Protein AF-A0AAV4REQ0-F1 (afdb_monomer_lite)

InterPro domains:
  IPR003673 CoA-transferase family III [PF02515] (17-97)
  IPR023606 CoA-transferase family III domain 1 superfamily [G3DSA:3.40.50.10540] (13-103)
  IPR023606 CoA-transferase family III domain 1 superfamily [SSF89796] (15-96)
  IPR050483 CoA-transferase III domain-containing protein [PTHR48207] (8-97)

Organism: NCBI:txid1538125

Secondary structure (DSSP, 8-state):
---------------TTTT-EEEE---TTHHHHHHHHHHHTT-EEEEEE-TTTSSGGGG--S-EETTEEHHHHHHHTTEEEEE--TTSHHHHHHHHHS-SEEE-----------------S---

Sequence (124 aa):
MLSESSCEKQQCTEGPLTGIRILDLTRILAGPFCTMLLGDLGAEIIKIENPDGGDETRNWGPPFINGESAYFLSVNRNKKSIAIDIKTAQGRDLIKKKKASVIKDFVLSYPKMKFHSSLDTAQK

Foldseek 3Di:
DDDPPDDPPPPDVAFPQAPAEEEQADADPDSLQVVVVSLVRHYAYEYEAAPVPGHPQQPDDPPDDPSGHPSCVVRHPSYHYDYADCVDPVSVVVVVPDPHHYDDDDDDPDDPDDDDPPPPDDDD

Structure (mmCIF, N/CA/C/O backbone):
data_AF-A0AAV4REQ0-F1
#
_entry.id   AF-A0AAV4REQ0-F1
#
loop_
_atom_site.group_PDB
_atom_site.id
_atom_site.type_symbol
_atom_site.label_atom_id
_atom_site.label_alt_id
_atom_site.label_comp_id
_atom_site.label_asym_id
_atom_site.label_entity_id
_atom_site.label_seq_id
_atom_site.pdbx_PDB_ins_code
_atom_site.Cartn_x
_atom_site.Cartn_y
_atom_site.Cartn_z
_atom_site.occupancy
_atom_site.B_iso_or_equiv
_atom_site.auth_seq_id
_atom_site.auth_comp_id
_atom_site.auth_asym_id
_atom_site.auth_atom_id
_atom_site.pdbx_PDB_model_num
ATOM 1 N N . MET A 1 1 ? -48.938 9.130 23.142 1.00 36.69 1 MET A N 1
ATOM 2 C CA . MET A 1 1 ? -48.626 7.875 22.428 1.00 36.69 1 MET A CA 1
ATOM 3 C C . MET A 1 1 ? -47.453 8.149 21.512 1.00 36.69 1 MET A C 1
ATOM 5 O O . MET A 1 1 ? -47.449 9.165 20.833 1.00 36.69 1 MET A O 1
ATOM 9 N N . LEU A 1 2 ? -46.436 7.310 21.650 1.00 43.09 2 LEU A N 1
ATOM 10 C CA . LEU A 1 2 ? -45.071 7.444 21.153 1.00 43.09 2 LEU A CA 1
ATOM 11 C C . LEU A 1 2 ? -44.999 7.351 19.623 1.00 43.09 2 LEU A C 1
ATOM 13 O O . LEU A 1 2 ? -45.707 6.540 19.036 1.00 43.09 2 LEU A O 1
ATOM 17 N N . SER A 1 3 ? -44.066 8.078 19.009 1.00 37.94 3 SER A N 1
ATOM 18 C CA . SER A 1 3 ? -43.279 7.520 17.902 1.00 37.94 3 SER A CA 1
ATOM 19 C C . SER A 1 3 ? -41.946 8.263 17.810 1.00 37.94 3 SER A C 1
ATOM 21 O O . SER A 1 3 ? -41.794 9.247 17.092 1.00 37.94 3 SER A O 1
ATOM 23 N N . GLU A 1 4 ? -40.977 7.818 18.608 1.00 46.16 4 GLU A N 1
ATOM 24 C CA . GLU A 1 4 ? -39.574 8.107 18.334 1.00 46.16 4 GLU A CA 1
ATOM 25 C C . GLU A 1 4 ? -39.190 7.301 17.089 1.00 46.16 4 GLU A C 1
ATOM 27 O O . GLU A 1 4 ? -39.112 6.071 17.113 1.00 46.16 4 GLU A O 1
ATOM 32 N N . SER A 1 5 ? -39.024 8.008 15.971 1.00 46.47 5 SER A N 1
ATOM 33 C CA . SER A 1 5 ? -38.481 7.461 14.732 1.00 46.47 5 SER A CA 1
ATOM 34 C C . SER A 1 5 ? -37.044 7.018 14.990 1.00 46.47 5 SER A C 1
ATOM 36 O O . SER A 1 5 ? -36.116 7.827 15.011 1.00 46.47 5 SER A O 1
ATOM 38 N N . SER A 1 6 ? -36.874 5.721 15.212 1.00 43.12 6 SER A N 1
ATOM 39 C CA . SER A 1 6 ? -35.576 5.093 15.404 1.00 43.12 6 SER A CA 1
ATOM 40 C C . SER A 1 6 ? -34.831 5.102 14.070 1.00 43.12 6 SER A C 1
ATOM 42 O O . SER A 1 6 ? -35.188 4.390 13.137 1.00 43.12 6 SER A O 1
ATOM 44 N N . CYS A 1 7 ? -33.809 5.951 13.968 1.00 30.30 7 CYS A N 1
ATOM 45 C CA . CYS A 1 7 ? -32.787 5.846 12.937 1.00 30.30 7 CYS A CA 1
ATOM 46 C C . CYS A 1 7 ? -32.004 4.560 13.219 1.00 30.30 7 CYS A C 1
ATOM 48 O O . CYS A 1 7 ? -31.269 4.487 14.207 1.00 30.30 7 CYS A O 1
ATOM 50 N N . GLU A 1 8 ? -32.205 3.529 12.400 1.00 44.88 8 GLU A N 1
ATOM 51 C CA . GLU A 1 8 ? -31.379 2.327 12.431 1.00 44.88 8 GLU A CA 1
ATOM 52 C C . GLU A 1 8 ? -29.939 2.737 12.116 1.00 44.88 8 GLU A C 1
ATOM 54 O O . GLU A 1 8 ? -29.564 2.983 10.969 1.00 44.88 8 GLU A O 1
ATOM 59 N N . LYS A 1 9 ? -29.114 2.851 13.162 1.00 45.03 9 LYS A N 1
ATOM 60 C CA . LYS A 1 9 ? -27.666 2.940 13.001 1.00 45.03 9 LYS A CA 1
ATOM 61 C C . LYS A 1 9 ? -27.231 1.641 12.335 1.00 45.03 9 LYS A C 1
ATOM 63 O O . LYS A 1 9 ? -27.197 0.603 12.990 1.00 45.03 9 LYS A O 1
ATOM 68 N N . GLN A 1 10 ? -26.917 1.694 11.042 1.00 46.12 10 GLN A N 1
ATOM 69 C CA . GLN A 1 10 ? -26.208 0.614 10.370 1.00 46.12 10 GLN A CA 1
ATOM 70 C C . GLN A 1 10 ? -24.961 0.303 11.192 1.00 46.12 10 GLN A C 1
ATOM 72 O O . GLN A 1 10 ? -24.058 1.129 11.324 1.00 46.12 10 GLN A O 1
ATOM 77 N N . GLN A 1 11 ? -24.949 -0.879 11.794 1.00 47.22 11 GLN A N 1
ATOM 78 C CA . GLN A 1 11 ? -23.825 -1.364 12.566 1.00 47.22 11 GLN A CA 1
ATOM 79 C C . GLN A 1 11 ? -22.760 -1.825 11.573 1.00 47.22 11 GLN A C 1
ATOM 81 O O . GLN A 1 11 ? -22.652 -3.004 11.246 1.00 47.22 11 GLN A O 1
ATOM 86 N N . CYS A 1 12 ? -22.002 -0.867 11.034 1.00 44.91 12 CYS A N 1
ATOM 87 C CA . CYS A 1 12 ? -20.718 -1.168 10.425 1.00 44.91 12 CYS A CA 1
ATOM 88 C C . CYS A 1 12 ? -19.899 -1.861 11.511 1.00 44.91 12 CYS A C 1
ATOM 90 O O . CYS A 1 12 ? -19.781 -1.349 12.623 1.00 44.91 12 CYS A O 1
ATOM 92 N N . THR A 1 13 ? -19.399 -3.058 11.235 1.00 51.47 13 THR A N 1
ATOM 93 C CA . THR A 1 13 ? -18.482 -3.754 12.134 1.00 51.47 13 THR A CA 1
ATOM 94 C C . THR A 1 13 ? -17.185 -2.950 12.189 1.00 51.47 13 THR A C 1
ATOM 96 O O . THR A 1 13 ? -16.263 -3.182 11.411 1.00 51.47 13 THR A O 1
ATOM 99 N N . GLU A 1 14 ? -17.155 -1.931 13.040 1.00 71.12 14 GLU A N 1
ATOM 100 C CA . GLU A 1 14 ? -16.009 -1.060 13.235 1.00 71.12 14 GLU A CA 1
ATOM 101 C C . GLU A 1 14 ? -14.961 -1.849 14.027 1.00 71.12 14 GLU A C 1
ATOM 103 O O . GLU A 1 14 ? -15.085 -2.052 15.235 1.00 71.12 14 GLU A O 1
ATOM 108 N N . GLY A 1 15 ? -13.945 -2.367 13.329 1.00 85.94 15 GLY A N 1
ATOM 109 C CA . GLY A 1 15 ? -12.780 -2.975 13.968 1.00 85.94 15 GLY A CA 1
ATOM 110 C C . GLY A 1 15 ? -12.072 -1.981 14.905 1.00 85.94 15 GLY A C 1
ATOM 111 O O . GLY A 1 15 ? -12.304 -0.771 14.815 1.00 85.94 15 GLY A O 1
ATOM 112 N N . PRO A 1 16 ? -11.188 -2.448 15.805 1.00 95.69 16 PRO A N 1
ATOM 113 C CA . PRO A 1 16 ? -10.597 -1.618 16.861 1.00 95.69 16 PRO A CA 1
ATOM 114 C C . PRO A 1 16 ? -9.764 -0.427 16.359 1.00 95.69 16 PRO A C 1
ATOM 116 O O . PRO A 1 16 ? -9.453 0.463 17.146 1.00 95.69 16 PRO A O 1
ATOM 119 N N . LEU A 1 17 ? -9.394 -0.392 15.075 1.00 93.69 17 LEU A N 1
ATOM 120 C CA . LEU A 1 17 ? -8.673 0.720 14.451 1.00 93.69 17 LEU A CA 1
ATOM 121 C C . LEU A 1 1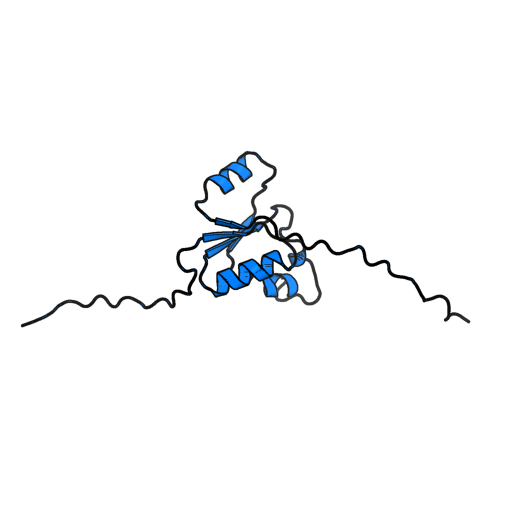7 ? -9.552 1.574 13.528 1.00 93.69 17 LEU A C 1
ATOM 123 O O . LEU A 1 17 ? -9.034 2.347 12.719 1.00 93.69 17 LEU A O 1
ATOM 127 N N . THR A 1 18 ? -10.874 1.465 13.643 1.00 92.94 18 THR A N 1
ATOM 128 C CA . THR A 1 18 ? -11.788 2.299 12.858 1.00 92.94 18 THR A CA 1
ATOM 129 C C . THR A 1 18 ? -11.571 3.783 13.150 1.00 92.94 18 THR A C 1
ATOM 131 O O . THR A 1 18 ? -11.288 4.192 14.274 1.00 92.94 18 THR A O 1
ATOM 134 N N . GLY A 1 19 ? -11.645 4.603 12.100 1.00 89.06 19 GLY A N 1
ATOM 135 C CA . GLY A 1 19 ? -11.349 6.036 12.161 1.00 89.06 19 GLY A CA 1
ATOM 136 C C . GLY A 1 19 ? -9.856 6.374 12.082 1.00 89.06 19 GLY A C 1
ATOM 137 O O . GLY A 1 19 ? -9.508 7.539 11.884 1.00 89.06 19 GLY A O 1
ATOM 138 N N . ILE A 1 20 ? -8.963 5.381 12.161 1.00 92.25 20 ILE A N 1
ATOM 139 C CA . ILE A 1 20 ? -7.528 5.584 11.958 1.00 92.25 20 ILE A CA 1
ATOM 140 C C . ILE A 1 20 ? -7.203 5.492 10.469 1.00 92.25 20 ILE A C 1
ATOM 142 O O . ILE A 1 20 ? -7.506 4.504 9.808 1.00 92.25 20 ILE A O 1
ATOM 146 N N . ARG A 1 21 ? -6.530 6.520 9.944 1.00 92.81 21 ARG A N 1
ATOM 147 C CA . ARG A 1 21 ? -5.990 6.534 8.580 1.00 92.81 21 ARG A CA 1
ATOM 148 C C . ARG A 1 21 ? -4.475 6.408 8.608 1.00 92.81 21 ARG A C 1
ATOM 150 O O . ARG A 1 21 ? -3.812 7.167 9.317 1.00 92.81 21 ARG A O 1
ATOM 157 N N . ILE A 1 22 ? -3.940 5.510 7.788 1.00 93.25 22 ILE A N 1
ATOM 158 C CA . ILE A 1 22 ? -2.511 5.221 7.683 1.00 93.25 22 ILE A CA 1
ATOM 159 C C . ILE A 1 22 ? -2.027 5.437 6.249 1.00 93.25 22 ILE A C 1
ATOM 161 O O . ILE A 1 22 ? -2.597 4.896 5.303 1.00 93.25 22 ILE A O 1
ATOM 165 N N . LEU A 1 23 ? -0.938 6.192 6.088 1.00 94.44 23 LEU A N 1
ATOM 166 C CA . LEU A 1 23 ? -0.141 6.166 4.862 1.00 94.44 23 LEU A CA 1
ATOM 167 C C . LEU A 1 23 ? 0.922 5.078 4.986 1.00 94.44 23 LEU A C 1
ATOM 169 O O . LEU A 1 23 ? 1.787 5.155 5.860 1.00 94.44 23 LEU A O 1
ATOM 173 N N . ASP A 1 24 ? 0.846 4.090 4.103 1.00 94.12 24 ASP A N 1
ATOM 174 C CA . ASP A 1 24 ? 1.770 2.966 4.014 1.00 94.12 24 ASP A CA 1
ATOM 175 C C . ASP A 1 24 ? 2.822 3.262 2.934 1.00 94.12 24 ASP A C 1
ATOM 177 O O . ASP A 1 24 ? 2.520 3.238 1.742 1.00 94.12 24 ASP A O 1
ATOM 181 N N . LEU A 1 25 ? 4.053 3.571 3.353 1.00 92.94 25 LEU A N 1
ATOM 182 C CA . LEU A 1 25 ? 5.200 3.774 2.454 1.00 92.94 25 LEU A CA 1
ATOM 183 C C . LEU A 1 25 ? 6.112 2.536 2.405 1.00 92.94 25 LEU A C 1
ATOM 185 O O . LEU A 1 25 ? 7.267 2.618 1.985 1.00 92.94 25 LEU A O 1
ATOM 189 N N . THR A 1 26 ? 5.627 1.396 2.891 1.00 91.94 26 THR A N 1
ATOM 190 C CA . THR A 1 26 ? 6.415 0.174 3.010 1.00 91.94 26 THR A CA 1
ATOM 191 C C . THR A 1 26 ? 6.389 -0.657 1.728 1.00 91.94 26 THR A C 1
ATOM 193 O O . THR A 1 26 ? 5.536 -0.478 0.851 1.00 91.94 26 THR A O 1
ATOM 196 N N . ARG A 1 27 ? 7.355 -1.575 1.612 1.00 90.81 27 ARG A N 1
ATOM 197 C CA . ARG A 1 27 ? 7.600 -2.380 0.410 1.00 90.81 27 ARG A CA 1
ATOM 198 C C . ARG A 1 27 ? 7.875 -3.837 0.765 1.00 90.81 27 ARG A C 1
ATOM 200 O O . ARG A 1 27 ? 8.252 -4.144 1.899 1.00 90.81 27 ARG A O 1
ATOM 207 N N . ILE A 1 28 ? 7.750 -4.713 -0.226 1.00 91.31 28 ILE A N 1
ATOM 208 C CA . ILE A 1 28 ? 8.108 -6.131 -0.149 1.00 91.31 28 ILE A CA 1
ATOM 209 C C . ILE A 1 28 ? 7.175 -6.930 0.770 1.00 91.31 28 ILE A C 1
ATOM 211 O O . ILE A 1 28 ? 6.134 -7.387 0.312 1.00 91.31 28 ILE A O 1
ATOM 215 N N . LEU A 1 29 ? 7.520 -7.126 2.047 1.00 90.81 29 LEU A N 1
ATOM 216 C CA . LEU A 1 29 ? 6.811 -8.094 2.892 1.00 90.81 29 LEU A CA 1
ATOM 217 C C . LEU A 1 29 ? 6.422 -7.551 4.255 1.00 90.81 29 LEU A C 1
ATOM 219 O O . LEU A 1 29 ? 5.242 -7.392 4.532 1.00 90.81 29 LEU A O 1
ATOM 223 N N . ALA A 1 30 ? 7.392 -7.288 5.126 1.00 92.12 30 ALA A N 1
ATOM 224 C CA . ALA A 1 30 ? 7.093 -7.119 6.544 1.00 92.12 30 ALA A CA 1
ATOM 225 C C . ALA A 1 30 ? 6.271 -5.864 6.852 1.00 92.12 30 ALA A C 1
ATOM 227 O O . ALA A 1 30 ? 5.312 -5.924 7.619 1.00 92.12 30 ALA A O 1
ATOM 228 N N . GLY A 1 31 ? 6.597 -4.749 6.199 1.00 92.75 31 GLY A N 1
ATOM 229 C CA . GLY A 1 31 ? 5.781 -3.546 6.275 1.00 92.75 31 GLY A CA 1
ATOM 230 C C . GLY A 1 31 ? 4.388 -3.753 5.671 1.00 92.75 31 GLY A C 1
ATOM 231 O O . GLY A 1 31 ? 3.412 -3.540 6.393 1.00 92.75 31 GLY A O 1
ATOM 232 N N . PRO A 1 32 ? 4.266 -4.256 4.421 1.00 94.38 32 PRO A N 1
ATOM 233 C CA . PRO A 1 32 ? 2.964 -4.529 3.832 1.00 94.38 32 PRO A CA 1
ATOM 234 C C . PRO A 1 32 ? 2.101 -5.486 4.659 1.00 94.38 32 PRO A C 1
ATOM 236 O O . PRO A 1 32 ? 0.910 -5.242 4.817 1.00 94.38 32 PRO A O 1
ATOM 239 N N . PHE A 1 33 ? 2.698 -6.523 5.242 1.00 95.25 33 PHE A N 1
ATOM 240 C CA . PHE A 1 33 ? 2.018 -7.466 6.120 1.00 95.25 33 PHE A CA 1
ATOM 241 C C . PHE A 1 33 ? 1.516 -6.791 7.401 1.00 95.25 33 PHE A C 1
ATOM 243 O O . PHE A 1 33 ? 0.358 -6.962 7.771 1.00 95.25 33 PHE A O 1
ATOM 250 N N . CYS A 1 34 ? 2.350 -5.969 8.044 1.00 95.31 34 CYS A N 1
ATOM 251 C CA . CYS A 1 34 ? 1.960 -5.206 9.227 1.00 95.31 34 CYS A CA 1
ATOM 252 C C . CYS A 1 34 ? 0.770 -4.284 8.932 1.00 95.31 34 CYS A C 1
ATOM 254 O O . CYS A 1 34 ? -0.261 -4.364 9.595 1.00 95.31 34 CYS A O 1
ATOM 256 N N . THR A 1 35 ? 0.866 -3.449 7.896 1.00 95.12 35 THR A N 1
ATOM 257 C CA . THR A 1 35 ? -0.205 -2.502 7.558 1.00 95.12 35 THR A CA 1
ATOM 258 C C . THR A 1 35 ? -1.461 -3.197 7.045 1.00 95.12 35 THR A C 1
ATOM 260 O O . THR A 1 35 ? -2.556 -2.690 7.262 1.00 95.12 35 THR A O 1
ATOM 263 N N . MET A 1 36 ? -1.335 -4.373 6.423 1.00 96.12 36 MET A N 1
ATOM 264 C CA . MET A 1 36 ? -2.478 -5.216 6.072 1.00 96.12 36 MET A CA 1
ATOM 265 C C . MET A 1 36 ? -3.233 -5.672 7.321 1.00 96.12 36 MET A C 1
ATOM 267 O O . MET A 1 36 ? -4.449 -5.535 7.350 1.00 96.12 36 MET A O 1
ATOM 271 N N . LEU A 1 37 ? -2.540 -6.138 8.367 1.00 96.00 37 LEU A N 1
ATOM 272 C CA . LEU A 1 37 ? -3.193 -6.501 9.631 1.00 96.00 37 LEU A CA 1
ATOM 273 C C . LEU A 1 37 ? -3.895 -5.297 10.271 1.00 96.00 37 LEU A C 1
ATOM 275 O O . LEU A 1 37 ? -4.997 -5.433 10.789 1.00 96.00 37 LEU A O 1
ATOM 279 N N . LEU A 1 38 ? -3.301 -4.102 10.201 1.00 94.94 38 LEU A N 1
ATOM 280 C CA . LEU A 1 38 ? -3.961 -2.882 10.681 1.00 94.94 38 LEU A CA 1
ATOM 281 C C . LEU A 1 38 ? -5.229 -2.563 9.869 1.00 94.94 38 LEU A C 1
ATOM 283 O O . LEU A 1 38 ? -6.231 -2.139 10.444 1.00 94.94 38 LEU A O 1
ATOM 287 N N . GLY A 1 39 ? -5.205 -2.803 8.555 1.00 94.44 39 GLY A N 1
ATOM 288 C CA . GLY A 1 39 ? -6.382 -2.706 7.688 1.00 94.44 39 GLY A CA 1
ATOM 289 C C . GLY A 1 39 ? -7.457 -3.738 8.029 1.00 94.44 39 GLY A C 1
ATOM 290 O O . GLY A 1 39 ? -8.629 -3.387 8.129 1.00 94.44 39 GLY A O 1
ATOM 291 N N . ASP A 1 40 ? -7.060 -4.985 8.299 1.00 95.12 40 ASP A N 1
ATOM 292 C CA . ASP A 1 40 ? -7.955 -6.056 8.760 1.00 95.12 40 ASP A CA 1
ATOM 293 C C . ASP A 1 40 ? -8.621 -5.692 10.108 1.00 95.12 40 ASP A C 1
ATOM 295 O O . ASP A 1 40 ? -9.760 -6.072 10.367 1.00 95.12 40 ASP A O 1
ATOM 299 N N . LEU A 1 41 ? -7.944 -4.896 10.945 1.00 95.12 41 LEU A N 1
ATOM 300 C CA . LEU A 1 41 ? -8.467 -4.341 12.201 1.00 95.12 41 LEU A CA 1
ATOM 301 C C . LEU A 1 41 ? -9.296 -3.051 12.024 1.00 95.12 41 LEU A C 1
ATOM 303 O O . LEU A 1 41 ? -9.699 -2.448 13.022 1.00 95.12 41 LEU A O 1
ATOM 307 N N . GLY A 1 42 ? -9.568 -2.619 10.791 1.00 93.31 42 GLY A N 1
ATOM 308 C CA . GLY A 1 42 ? -10.465 -1.499 10.478 1.00 93.31 42 GLY A CA 1
ATOM 309 C C . GLY A 1 42 ? -9.784 -0.163 10.164 1.00 93.31 42 GLY A C 1
ATOM 310 O O . GLY A 1 42 ? -10.484 0.823 9.933 1.00 93.31 42 GLY A O 1
ATOM 311 N N . ALA A 1 43 ? -8.449 -0.094 10.125 1.00 93.81 43 ALA A N 1
ATOM 312 C CA . ALA A 1 43 ? -7.761 1.127 9.708 1.00 93.81 43 ALA A CA 1
ATOM 313 C C . ALA A 1 43 ? -7.916 1.376 8.196 1.00 93.81 43 ALA A C 1
ATOM 315 O O . ALA A 1 43 ? -7.819 0.463 7.377 1.00 93.81 43 ALA A O 1
ATOM 316 N N . GLU A 1 44 ? -8.063 2.636 7.789 1.00 94.19 44 GLU A N 1
ATOM 317 C CA . GLU A 1 44 ? -7.987 3.012 6.378 1.00 94.19 44 GLU A CA 1
ATOM 318 C C . GLU A 1 44 ? -6.521 3.092 5.937 1.00 94.19 44 GLU A C 1
ATOM 320 O O . GLU A 1 44 ? -5.808 4.040 6.278 1.00 94.19 44 GLU A O 1
ATOM 325 N N . ILE A 1 45 ? -6.078 2.126 5.133 1.00 95.06 45 ILE A N 1
ATOM 326 C CA . ILE A 1 45 ? -4.707 2.078 4.619 1.00 95.06 45 ILE A CA 1
ATOM 327 C C . ILE A 1 45 ? -4.634 2.662 3.205 1.00 95.06 45 ILE A C 1
ATOM 329 O O . ILE A 1 45 ? -5.334 2.217 2.291 1.00 95.06 45 ILE A O 1
ATOM 333 N N . ILE A 1 46 ? -3.739 3.631 3.010 1.00 95.00 46 ILE A N 1
ATOM 334 C CA . ILE A 1 46 ? -3.392 4.197 1.703 1.00 95.00 46 ILE A CA 1
ATOM 335 C C . ILE A 1 46 ? -1.920 3.886 1.428 1.00 95.00 46 ILE A C 1
ATOM 337 O O . ILE A 1 46 ? -1.029 4.539 1.975 1.00 95.00 46 ILE A O 1
ATOM 341 N N . LYS A 1 47 ? -1.668 2.901 0.568 1.00 94.88 47 LYS A N 1
ATOM 342 C CA . LYS A 1 47 ? -0.332 2.564 0.080 1.00 94.88 47 LYS A CA 1
ATOM 343 C C . LYS A 1 47 ? 0.137 3.627 -0.908 1.00 94.88 47 LYS A C 1
ATOM 345 O O . LYS A 1 47 ? -0.554 3.927 -1.882 1.00 94.88 47 LYS A O 1
ATOM 350 N N . ILE A 1 48 ? 1.296 4.211 -0.628 1.00 94.19 48 ILE A N 1
ATOM 351 C CA . ILE A 1 48 ? 1.970 5.156 -1.512 1.00 94.19 48 ILE A CA 1
ATOM 352 C C . ILE A 1 48 ? 3.015 4.389 -2.302 1.00 94.19 48 ILE A C 1
ATOM 354 O O . ILE A 1 48 ? 3.961 3.847 -1.734 1.00 94.19 48 ILE A O 1
ATOM 358 N N . GLU A 1 49 ? 2.839 4.353 -3.613 1.00 93.69 49 GLU A N 1
ATOM 359 C CA . GLU A 1 49 ? 3.683 3.575 -4.505 1.00 93.69 49 GLU A CA 1
ATOM 360 C C . GLU A 1 49 ? 4.513 4.465 -5.427 1.00 93.69 49 GLU A C 1
ATOM 362 O O . GLU A 1 49 ? 4.164 5.618 -5.701 1.00 93.69 49 GLU A O 1
ATOM 367 N N . ASN A 1 50 ? 5.629 3.913 -5.905 1.00 90.69 50 ASN A N 1
ATOM 368 C CA . ASN A 1 50 ? 6.437 4.549 -6.934 1.00 90.69 50 ASN A CA 1
ATOM 369 C C . ASN A 1 50 ? 5.615 4.652 -8.235 1.00 90.69 50 ASN A C 1
ATOM 371 O O . ASN A 1 50 ? 5.094 3.627 -8.676 1.00 90.69 50 ASN A O 1
ATOM 375 N N . PRO A 1 51 ? 5.501 5.832 -8.874 1.00 92.81 51 PRO A N 1
ATOM 376 C CA . PRO A 1 51 ? 4.887 5.941 -10.199 1.00 92.81 51 PRO A CA 1
ATOM 377 C C . PRO A 1 51 ? 5.546 5.047 -11.251 1.00 92.81 51 PRO A C 1
ATOM 379 O O . PRO A 1 51 ? 4.862 4.536 -12.134 1.00 92.81 51 PRO A O 1
ATOM 382 N N . ASP A 1 52 ? 6.843 4.782 -11.100 1.00 90.56 52 ASP A N 1
ATOM 383 C CA . ASP A 1 52 ? 7.612 3.926 -11.998 1.00 90.56 52 ASP A CA 1
ATOM 384 C C . ASP A 1 52 ? 7.507 2.449 -11.574 1.00 90.56 52 ASP A C 1
ATOM 386 O O . ASP A 1 52 ? 8.472 1.843 -11.106 1.00 90.56 52 ASP A O 1
ATOM 390 N N . GLY A 1 53 ? 6.310 1.870 -11.702 1.00 87.06 53 GLY A N 1
ATOM 391 C CA . GLY A 1 53 ? 6.081 0.423 -11.555 1.00 87.06 53 GLY A CA 1
ATOM 392 C C . GLY A 1 53 ? 5.641 -0.067 -10.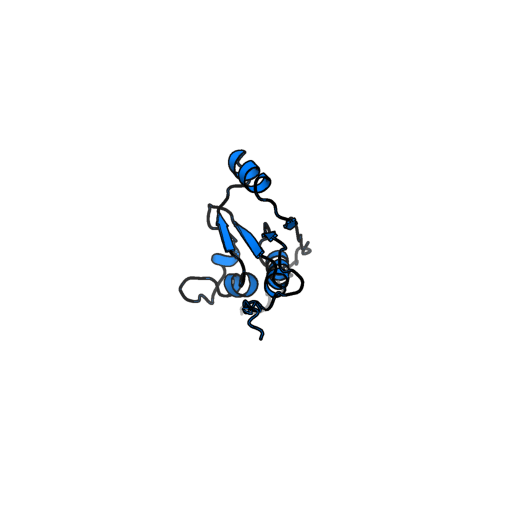170 1.00 87.06 53 GLY A C 1
ATOM 393 O O . GLY A 1 53 ? 5.426 -1.263 -9.991 1.00 87.06 53 GLY A O 1
ATOM 394 N N . GLY A 1 54 ? 5.450 0.834 -9.209 1.00 92.06 54 GLY A N 1
ATOM 395 C CA . GLY A 1 54 ? 4.894 0.530 -7.892 1.00 92.06 54 GLY A CA 1
ATOM 396 C C . GLY A 1 54 ? 5.827 -0.230 -6.943 1.00 92.06 54 GLY A C 1
ATOM 397 O O . GLY A 1 54 ? 7.039 -0.009 -6.919 1.00 92.06 54 GLY A O 1
ATOM 398 N N . ASP A 1 55 ? 5.247 -1.072 -6.088 1.00 92.25 55 ASP A N 1
ATOM 399 C CA . ASP A 1 55 ? 5.980 -2.045 -5.267 1.00 92.25 55 ASP A CA 1
ATOM 400 C C . AS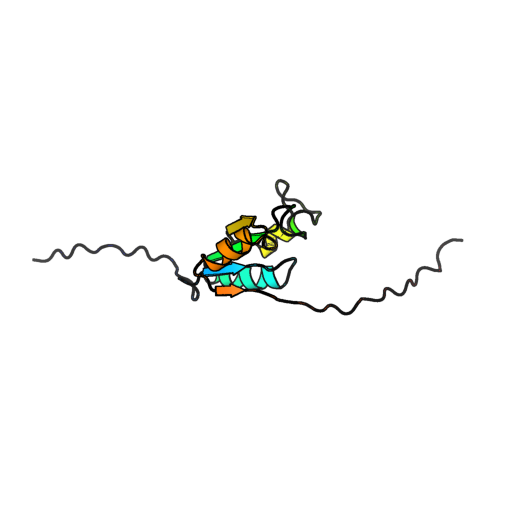P A 1 55 ? 6.607 -3.139 -6.151 1.00 92.25 55 ASP A C 1
ATOM 402 O O . ASP A 1 55 ? 5.933 -3.698 -7.015 1.00 92.25 55 ASP A O 1
ATOM 406 N N . GLU A 1 56 ? 7.875 -3.497 -5.917 1.00 91.88 56 GLU A N 1
ATOM 407 C CA . GLU A 1 56 ? 8.591 -4.519 -6.697 1.00 91.88 56 GLU A CA 1
ATOM 408 C C . GLU A 1 56 ? 7.843 -5.849 -6.750 1.00 91.88 56 GLU A C 1
ATOM 410 O O . GLU A 1 56 ? 7.876 -6.549 -7.765 1.00 91.88 56 GLU A O 1
ATOM 415 N N . THR A 1 57 ? 7.142 -6.179 -5.665 1.00 93.56 57 THR A N 1
ATOM 416 C CA . THR A 1 57 ? 6.415 -7.441 -5.548 1.00 93.56 57 THR A CA 1
ATOM 417 C C . THR A 1 57 ? 5.266 -7.567 -6.538 1.00 93.56 57 THR A C 1
ATOM 419 O O . THR A 1 57 ? 4.865 -8.692 -6.811 1.00 93.56 57 THR A O 1
ATOM 422 N N . ARG A 1 58 ? 4.785 -6.474 -7.156 1.00 94.19 58 ARG A N 1
ATOM 423 C CA . ARG A 1 58 ? 3.782 -6.527 -8.239 1.00 94.19 58 ARG A CA 1
ATOM 424 C C . ARG A 1 58 ? 4.236 -7.371 -9.427 1.00 94.19 58 ARG A C 1
ATOM 426 O O . ARG A 1 58 ? 3.414 -8.020 -10.063 1.00 94.19 58 ARG A O 1
ATOM 433 N N . ASN A 1 59 ? 5.545 -7.408 -9.676 1.00 93.69 59 ASN A N 1
ATOM 434 C CA . ASN A 1 59 ? 6.149 -8.155 -10.778 1.00 93.69 59 ASN A CA 1
ATOM 435 C C . ASN A 1 59 ? 6.759 -9.493 -10.332 1.00 93.69 59 ASN A C 1
ATOM 437 O O . ASN A 1 59 ? 7.322 -10.216 -11.152 1.00 93.69 59 ASN A O 1
ATOM 441 N N . TRP A 1 60 ? 6.696 -9.831 -9.041 1.00 93.31 60 TRP A N 1
ATOM 442 C CA . TRP A 1 60 ? 7.288 -11.064 -8.526 1.00 93.31 60 TRP A CA 1
ATOM 443 C C . TRP A 1 60 ? 6.318 -12.227 -8.694 1.00 93.31 60 TRP A C 1
ATOM 445 O O . TRP A 1 60 ? 5.236 -12.239 -8.117 1.00 93.31 60 TRP A O 1
ATOM 455 N N . GLY A 1 61 ? 6.717 -13.233 -9.456 1.00 88.75 61 GLY A N 1
ATOM 456 C CA . GLY A 1 61 ? 5.963 -14.464 -9.653 1.00 88.75 61 GLY A CA 1
ATOM 457 C C . GLY A 1 61 ? 6.829 -15.516 -10.344 1.00 88.75 61 GLY A C 1
ATOM 458 O O . GLY A 1 61 ? 8.027 -15.282 -10.530 1.00 88.75 61 GLY A O 1
ATOM 459 N N . PRO A 1 62 ? 6.251 -16.658 -10.755 1.00 88.88 62 PRO A N 1
ATOM 460 C CA . PRO A 1 62 ? 4.849 -17.081 -10.585 1.00 88.88 62 PRO A CA 1
ATOM 461 C C . PRO A 1 62 ? 4.457 -17.451 -9.129 1.00 88.88 62 PRO A C 1
ATOM 463 O O . PRO A 1 62 ? 5.349 -17.669 -8.309 1.00 88.88 62 PRO A O 1
ATOM 466 N N . PRO A 1 63 ? 3.142 -17.561 -8.802 1.00 94.94 63 PRO A N 1
ATOM 467 C CA . PRO A 1 63 ? 1.989 -17.445 -9.704 1.00 94.94 63 PRO A CA 1
ATOM 468 C C . PRO A 1 63 ? 1.458 -16.011 -9.872 1.00 94.94 63 PRO A C 1
ATOM 470 O O . PRO A 1 63 ? 1.553 -15.178 -8.970 1.00 94.94 63 PRO A O 1
ATOM 473 N N . PHE A 1 64 ? 0.852 -15.760 -11.034 1.00 95.81 64 PHE A N 1
ATOM 474 C CA . PHE A 1 64 ? 0.099 -14.542 -11.333 1.00 95.81 64 PHE A CA 1
ATOM 475 C C . PHE A 1 64 ? -1.395 -14.868 -11.406 1.00 95.81 64 PHE A C 1
ATOM 477 O O . PHE A 1 64 ? -1.782 -15.875 -11.999 1.00 95.81 64 PHE A O 1
ATOM 484 N N . ILE A 1 65 ? -2.231 -14.015 -10.819 1.00 94.44 65 ILE A N 1
ATOM 485 C CA . ILE A 1 65 ? -3.692 -14.117 -10.844 1.00 94.44 65 ILE A CA 1
ATOM 486 C C . ILE A 1 65 ? -4.205 -12.886 -11.583 1.00 94.44 65 ILE A C 1
ATOM 488 O O . ILE A 1 65 ? -4.008 -11.766 -11.125 1.00 94.44 65 ILE A O 1
ATOM 492 N N . ASN A 1 66 ? -4.845 -13.083 -12.737 1.00 93.62 66 ASN A N 1
ATOM 493 C CA . ASN A 1 66 ? -5.353 -11.992 -13.581 1.00 93.62 66 ASN A CA 1
ATOM 494 C C . ASN A 1 66 ? -4.291 -10.927 -13.932 1.00 93.62 66 ASN A C 1
ATOM 496 O O . ASN A 1 66 ? -4.596 -9.741 -13.991 1.00 93.62 66 ASN A O 1
ATOM 500 N N . GLY A 1 67 ? -3.040 -11.346 -14.145 1.00 92.06 67 GLY A N 1
ATOM 501 C CA . GLY A 1 67 ? -1.926 -10.442 -14.461 1.00 92.06 67 GLY A CA 1
ATOM 502 C C . GLY A 1 67 ? -1.284 -9.755 -13.251 1.00 92.06 67 GLY A C 1
ATOM 503 O O . GLY A 1 67 ? -0.286 -9.066 -13.420 1.00 92.06 67 GLY A O 1
ATOM 504 N N . GLU A 1 68 ? -1.794 -9.981 -12.039 1.00 92.25 68 GLU A N 1
ATOM 505 C CA . GLU A 1 68 ? -1.230 -9.454 -10.794 1.00 92.25 68 GLU A CA 1
ATOM 506 C C . GLU A 1 68 ? -0.444 -10.536 -10.050 1.00 92.25 68 GLU A C 1
ATOM 508 O O . GLU A 1 68 ? -0.820 -11.711 -10.034 1.00 92.25 68 GLU A O 1
ATOM 513 N N . SER A 1 69 ? 0.653 -10.151 -9.401 1.00 95.88 69 SER A N 1
ATOM 514 C CA . SER A 1 69 ? 1.419 -11.069 -8.558 1.00 95.88 69 SER A CA 1
ATOM 515 C C . SER A 1 69 ? 0.578 -11.588 -7.389 1.00 95.88 69 SER A C 1
ATOM 517 O O . SER A 1 69 ? 0.082 -10.809 -6.569 1.00 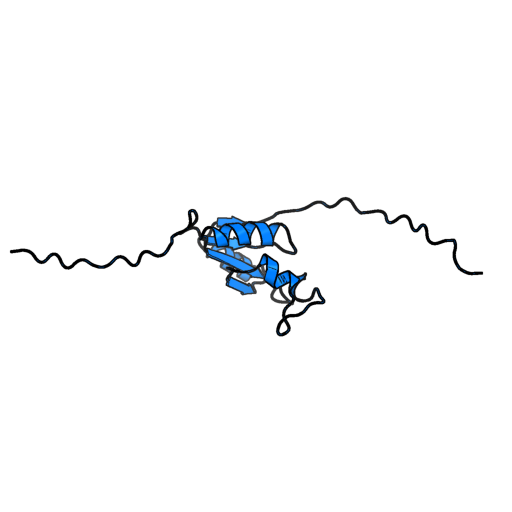95.88 69 SER A O 1
ATOM 519 N N . ALA A 1 70 ? 0.499 -12.914 -7.232 1.00 95.25 70 ALA A N 1
ATOM 520 C CA . ALA A 1 70 ? -0.116 -13.510 -6.048 1.00 95.25 70 ALA A CA 1
ATOM 521 C C . ALA A 1 70 ? 0.612 -13.101 -4.754 1.00 95.25 70 ALA A C 1
ATOM 523 O O . ALA A 1 70 ? -0.025 -12.955 -3.710 1.00 95.25 70 ALA A O 1
ATOM 524 N N . TYR A 1 71 ? 1.927 -12.858 -4.829 1.00 94.94 71 TYR A N 1
ATOM 525 C CA . TYR A 1 71 ? 2.713 -12.343 -3.711 1.00 94.94 71 TYR A CA 1
ATOM 526 C C . TYR A 1 71 ? 2.188 -10.973 -3.284 1.00 94.94 71 TYR A C 1
ATOM 528 O O . TYR A 1 71 ? 1.801 -10.797 -2.128 1.00 94.94 71 TYR A O 1
ATOM 536 N N . PHE A 1 72 ? 2.118 -10.022 -4.220 1.00 95.00 72 PHE A N 1
ATOM 537 C CA . PHE A 1 72 ? 1.630 -8.674 -3.939 1.00 95.00 72 PHE A CA 1
ATOM 538 C C . PHE A 1 72 ? 0.208 -8.696 -3.370 1.00 95.00 72 PHE A C 1
ATOM 540 O O . PHE A 1 72 ? -0.059 -8.053 -2.351 1.00 95.00 72 PHE A O 1
ATOM 547 N N . LEU A 1 73 ? -0.688 -9.471 -3.991 1.00 94.44 73 LEU A N 1
ATOM 548 C CA . LEU A 1 73 ? -2.081 -9.587 -3.562 1.00 94.44 73 LEU A CA 1
ATOM 549 C C . LEU A 1 73 ? -2.205 -10.147 -2.136 1.00 94.44 73 LEU A C 1
ATOM 551 O O . LEU A 1 73 ? -3.031 -9.666 -1.359 1.00 94.44 73 LEU A O 1
ATOM 555 N N . SER A 1 74 ? -1.360 -11.114 -1.760 1.00 94.69 74 SER A N 1
ATOM 556 C CA . SER A 1 74 ? -1.434 -11.779 -0.451 1.00 94.69 74 SER A CA 1
ATOM 557 C C . SER A 1 74 ? -1.190 -10.851 0.747 1.00 94.69 74 SER A C 1
ATOM 559 O O . SER A 1 74 ? -1.734 -11.107 1.823 1.00 94.69 74 SER A O 1
ATOM 561 N N . VAL A 1 75 ? -0.426 -9.763 0.558 1.00 95.31 75 VAL A N 1
ATOM 562 C CA . VAL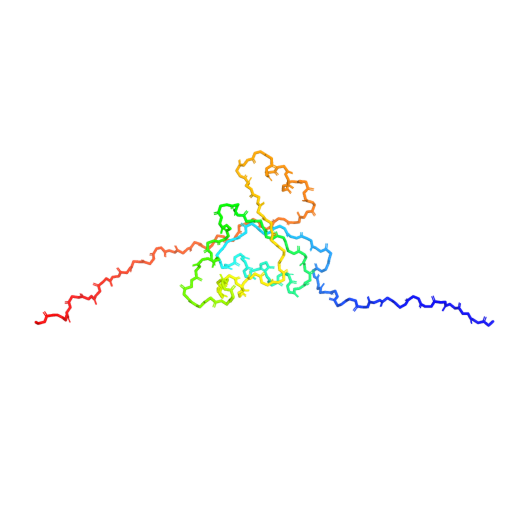 A 1 75 ? -0.014 -8.831 1.629 1.00 95.31 75 VAL A CA 1
ATOM 563 C C . VAL A 1 75 ? -0.506 -7.391 1.441 1.00 95.31 75 VAL A C 1
ATOM 565 O O . VAL A 1 75 ? -0.103 -6.491 2.180 1.00 95.31 75 VAL A O 1
ATOM 568 N N . ASN A 1 76 ? -1.377 -7.140 0.458 1.00 94.75 76 ASN A N 1
ATOM 569 C CA . ASN A 1 76 ? -1.917 -5.801 0.182 1.00 94.75 76 ASN A CA 1
ATOM 570 C C . ASN A 1 76 ? -3.446 -5.748 0.032 1.00 94.75 76 ASN A C 1
ATOM 572 O O . ASN A 1 76 ? -3.977 -4.724 -0.401 1.00 94.75 76 ASN A O 1
ATOM 576 N N . ARG A 1 77 ? -4.175 -6.800 0.432 1.00 93.12 77 ARG A N 1
ATOM 577 C CA . ARG A 1 77 ? -5.638 -6.716 0.598 1.00 93.12 77 ARG A CA 1
ATOM 578 C C . ARG A 1 77 ? -6.018 -5.621 1.607 1.00 93.12 77 ARG A C 1
ATOM 580 O O . ARG A 1 77 ? -5.210 -5.258 2.459 1.00 93.12 77 ARG A O 1
ATOM 587 N N . ASN A 1 78 ? -7.247 -5.114 1.511 1.00 91.56 78 ASN A N 1
ATOM 588 C CA . ASN A 1 78 ? -7.787 -4.044 2.367 1.00 91.56 78 ASN A CA 1
ATOM 589 C C . ASN A 1 78 ? -7.025 -2.704 2.301 1.00 91.56 78 ASN A C 1
ATOM 591 O O . ASN A 1 78 ? -7.221 -1.830 3.144 1.00 91.56 78 ASN A O 1
ATOM 595 N N . LYS A 1 79 ? -6.195 -2.498 1.269 1.00 94.44 79 LYS A N 1
ATOM 596 C CA . LYS A 1 79 ? -5.487 -1.236 1.029 1.00 94.44 79 LYS A CA 1
ATOM 597 C C . LYS A 1 79 ? -5.999 -0.541 -0.222 1.00 94.44 79 LYS A C 1
ATOM 599 O O . LYS A 1 79 ? -6.240 -1.171 -1.249 1.00 94.44 79 LYS A O 1
ATOM 604 N N . LYS A 1 80 ? -6.077 0.786 -0.161 1.00 94.75 80 LYS A N 1
ATOM 605 C CA . LYS A 1 80 ? -6.121 1.644 -1.352 1.00 94.75 80 LYS A CA 1
ATOM 606 C C . LYS A 1 80 ? -4.686 1.910 -1.801 1.00 94.75 80 LYS A C 1
ATOM 608 O O . LYS A 1 80 ? -3.798 1.992 -0.956 1.00 94.75 80 LYS A O 1
ATOM 613 N N . SER A 1 81 ? -4.455 2.089 -3.096 1.00 94.00 81 SER A N 1
ATOM 614 C CA . SER A 1 81 ? -3.134 2.429 -3.634 1.00 94.00 81 SER A CA 1
ATOM 615 C C . SER A 1 81 ? -3.188 3.721 -4.440 1.00 94.00 81 SER A C 1
ATOM 617 O O . SER A 1 81 ? -4.149 3.958 -5.173 1.00 94.00 81 SER A O 1
ATOM 619 N N . ILE A 1 82 ? -2.162 4.558 -4.283 1.00 94.25 82 ILE A N 1
ATOM 620 C CA . ILE A 1 82 ? -1.912 5.727 -5.124 1.00 94.25 82 ILE A CA 1
ATOM 621 C C . ILE A 1 82 ? -0.423 5.826 -5.455 1.00 94.25 82 ILE A C 1
ATOM 623 O O . ILE A 1 82 ? 0.436 5.637 -4.594 1.00 94.25 82 ILE A O 1
ATOM 627 N N . ALA A 1 83 ? -0.117 6.185 -6.697 1.00 94.81 83 ALA A N 1
ATOM 628 C CA . ALA A 1 83 ? 1.241 6.476 -7.128 1.00 94.81 83 ALA A CA 1
ATOM 629 C C . ALA A 1 83 ? 1.600 7.938 -6.814 1.00 94.81 83 ALA A C 1
ATOM 631 O O . ALA A 1 83 ? 0.911 8.855 -7.263 1.00 94.81 83 ALA A O 1
ATOM 632 N N . ILE A 1 84 ? 2.667 8.169 -6.041 1.00 91.94 84 ILE A N 1
ATOM 633 C CA . ILE A 1 84 ? 3.202 9.512 -5.763 1.00 91.94 84 ILE A CA 1
ATOM 634 C C . ILE A 1 84 ? 4.726 9.454 -5.783 1.00 91.94 84 ILE A C 1
ATOM 636 O O . ILE A 1 84 ? 5.332 8.724 -4.999 1.00 91.94 84 ILE A O 1
ATOM 640 N N . ASP A 1 85 ? 5.360 10.299 -6.599 1.00 92.12 85 ASP A N 1
ATOM 641 C CA . ASP A 1 85 ? 6.809 10.479 -6.524 1.00 92.12 85 ASP A CA 1
ATOM 642 C C . ASP A 1 85 ? 7.192 11.344 -5.314 1.00 92.12 85 ASP A C 1
ATOM 644 O O . ASP A 1 85 ? 7.134 12.578 -5.337 1.00 92.12 85 ASP A O 1
ATOM 648 N N . ILE A 1 86 ? 7.630 10.675 -4.249 1.00 88.94 86 ILE A N 1
ATOM 649 C CA . ILE A 1 86 ? 8.051 11.293 -2.988 1.00 88.94 86 ILE A CA 1
ATOM 650 C C . ILE A 1 86 ? 9.413 11.996 -3.064 1.00 88.94 86 ILE A C 1
ATOM 652 O O . ILE A 1 86 ? 9.808 12.654 -2.100 1.00 88.94 86 ILE A O 1
ATOM 656 N N . LYS A 1 87 ? 10.149 11.862 -4.173 1.00 89.31 87 LYS A N 1
ATOM 657 C CA . LYS A 1 87 ? 11.417 12.572 -4.389 1.00 89.31 87 LYS A CA 1
ATOM 658 C C . LYS A 1 87 ? 11.164 14.021 -4.804 1.00 89.31 87 LYS A C 1
ATOM 660 O O . LYS A 1 87 ? 11.959 14.907 -4.484 1.00 89.31 87 LYS A O 1
ATOM 665 N N . THR A 1 88 ? 10.026 14.297 -5.439 1.00 93.81 88 THR A N 1
ATOM 666 C CA . THR A 1 88 ? 9.633 15.660 -5.820 1.00 93.81 88 THR A CA 1
ATOM 667 C C . THR A 1 88 ? 9.196 16.492 -4.609 1.00 93.81 88 THR A C 1
ATOM 669 O O . THR A 1 88 ? 8.760 15.978 -3.575 1.00 93.81 88 THR A O 1
ATOM 672 N N . ALA A 1 89 ? 9.308 17.820 -4.706 1.00 93.94 89 ALA A N 1
ATOM 673 C CA . ALA A 1 89 ? 8.726 18.719 -3.703 1.00 93.94 89 ALA A CA 1
ATOM 674 C C . ALA A 1 89 ? 7.195 18.563 -3.639 1.00 93.94 89 ALA A C 1
ATOM 676 O O . ALA A 1 89 ? 6.629 18.403 -2.560 1.00 93.94 89 ALA A O 1
ATOM 677 N N . GLN A 1 90 ? 6.551 18.489 -4.806 1.00 91.38 90 GLN A N 1
ATOM 678 C CA . GLN A 1 90 ? 5.100 18.355 -4.943 1.00 91.38 90 GLN A CA 1
ATOM 679 C C . GLN A 1 90 ? 4.566 17.075 -4.287 1.00 91.38 90 GLN A C 1
ATOM 681 O O . GLN A 1 90 ? 3.595 17.132 -3.533 1.00 91.38 90 GLN A O 1
ATOM 686 N N . GLY A 1 91 ? 5.214 15.928 -4.507 1.00 90.50 91 GLY A N 1
ATOM 687 C CA . GLY A 1 91 ? 4.809 14.663 -3.895 1.00 90.50 91 GLY A CA 1
ATOM 688 C C . GLY A 1 91 ? 4.948 14.669 -2.374 1.00 90.50 91 GLY A C 1
ATOM 689 O O . GLY A 1 91 ? 4.051 14.209 -1.663 1.00 90.50 91 GLY A O 1
ATOM 690 N N . ARG A 1 92 ? 6.020 15.275 -1.847 1.00 90.75 92 ARG A N 1
ATOM 691 C CA . ARG A 1 92 ? 6.184 15.463 -0.395 1.00 90.75 92 ARG A CA 1
ATOM 692 C C . ARG A 1 92 ? 5.094 16.356 0.187 1.00 90.75 92 ARG A C 1
ATOM 694 O O . ARG A 1 92 ? 4.579 16.049 1.261 1.00 90.75 92 ARG A O 1
ATOM 701 N N . ASP A 1 93 ? 4.711 17.416 -0.514 1.00 91.00 93 ASP A N 1
ATOM 702 C CA . ASP A 1 93 ? 3.646 18.314 -0.067 1.00 91.00 93 ASP A CA 1
ATOM 703 C C . ASP A 1 93 ? 2.269 17.647 -0.112 1.00 91.00 93 ASP A C 1
ATOM 705 O O . ASP A 1 93 ? 1.472 17.824 0.810 1.00 91.00 93 ASP A O 1
ATOM 709 N N . LEU A 1 94 ? 1.995 16.816 -1.122 1.00 88.25 94 LEU A N 1
ATOM 710 C CA . LEU A 1 94 ? 0.775 16.007 -1.186 1.00 88.25 94 LEU A CA 1
ATOM 711 C C . LEU A 1 94 ? 0.668 15.037 -0.003 1.00 88.25 94 LEU A C 1
ATOM 713 O O . LEU A 1 94 ? -0.404 14.923 0.593 1.00 88.25 94 LEU A O 1
ATOM 717 N N . ILE A 1 95 ? 1.768 14.379 0.373 1.00 87.62 95 ILE A N 1
ATOM 718 C CA . ILE A 1 95 ? 1.807 13.487 1.541 1.00 87.62 95 ILE A CA 1
ATOM 719 C C . ILE A 1 95 ? 1.565 14.271 2.829 1.00 87.62 95 ILE A C 1
ATOM 721 O O . ILE A 1 95 ? 0.726 13.871 3.629 1.00 87.62 95 ILE A O 1
ATOM 725 N N . LYS A 1 96 ? 2.245 15.408 3.019 1.00 85.88 96 LYS A N 1
ATOM 726 C CA . LYS A 1 96 ? 2.079 16.251 4.217 1.00 85.88 96 LYS A CA 1
ATOM 727 C C . LYS A 1 96 ? 0.655 16.787 4.374 1.00 85.88 96 LYS A C 1
ATOM 729 O O . LYS A 1 96 ? 0.183 16.938 5.495 1.00 85.88 96 LYS A O 1
ATOM 734 N N . LYS A 1 97 ? -0.037 17.075 3.267 1.00 87.38 97 LYS A N 1
ATOM 735 C CA . LYS A 1 97 ? -1.434 17.541 3.282 1.00 87.38 97 LYS A CA 1
ATOM 736 C C . LYS A 1 97 ? -2.424 16.456 3.717 1.00 87.38 97 LYS A C 1
ATOM 738 O O . LYS A 1 97 ? -3.525 16.785 4.158 1.00 87.38 97 LYS A O 1
ATOM 743 N N . LYS A 1 98 ? -2.073 15.170 3.609 1.00 81.06 98 LYS A N 1
ATOM 744 C CA . LYS A 1 98 ? -2.933 14.078 4.078 1.00 81.06 98 LYS A CA 1
ATOM 745 C C . LYS A 1 98 ? -2.843 13.973 5.605 1.00 81.06 98 LYS A C 1
ATOM 747 O O . LYS A 1 98 ? -1.808 13.613 6.152 1.00 81.06 98 LYS A O 1
ATOM 752 N N . LYS A 1 99 ? -3.954 14.250 6.297 1.00 77.38 99 LYS A N 1
ATOM 753 C CA . LYS A 1 99 ? -4.107 14.011 7.743 1.00 77.38 99 LYS A CA 1
ATOM 754 C C . LYS A 1 99 ? -4.204 12.506 8.006 1.00 77.38 99 LYS A C 1
ATOM 756 O O . LYS A 1 99 ? -5.279 11.928 7.866 1.00 77.38 99 LYS A O 1
ATOM 761 N N . ALA A 1 100 ? -3.077 11.878 8.303 1.00 77.06 100 ALA A N 1
ATOM 762 C CA . ALA A 1 100 ? -2.974 10.444 8.530 1.00 77.06 100 ALA A CA 1
ATOM 763 C C . ALA A 1 100 ? -1.740 10.137 9.382 1.00 77.06 100 ALA A C 1
ATOM 765 O O . ALA A 1 100 ? -0.729 10.838 9.291 1.00 77.06 100 ALA A O 1
ATOM 766 N N . SER A 1 101 ? -1.809 9.058 10.155 1.00 72.50 101 SER A N 1
ATOM 767 C CA . SER A 1 101 ? -0.616 8.445 10.728 1.00 72.50 101 SER A CA 1
ATOM 768 C C . SER A 1 101 ? 0.235 7.903 9.588 1.00 72.50 101 SER A C 1
ATOM 770 O O . SER A 1 101 ? -0.279 7.355 8.615 1.00 72.50 101 SER A O 1
ATOM 772 N N . VAL A 1 102 ? 1.545 8.076 9.666 1.00 74.88 102 VAL A N 1
ATOM 773 C CA . VAL A 1 102 ? 2.439 7.631 8.600 1.00 74.88 102 VAL A CA 1
ATOM 774 C C . VAL A 1 102 ? 3.263 6.477 9.127 1.00 74.88 102 VAL A C 1
ATOM 776 O O . VAL A 1 102 ? 4.079 6.670 10.024 1.00 74.88 102 VAL A O 1
ATOM 779 N N . ILE A 1 103 ? 3.068 5.293 8.552 1.00 65.44 103 ILE A N 1
ATOM 780 C CA . ILE A 1 103 ? 3.965 4.168 8.790 1.00 65.44 103 ILE A CA 1
ATOM 781 C C . ILE A 1 103 ? 5.068 4.273 7.746 1.00 65.44 103 ILE A C 1
ATOM 783 O O . ILE A 1 103 ? 4.923 3.899 6.580 1.00 65.44 103 ILE A O 1
ATOM 787 N N . LYS A 1 104 ? 6.163 4.878 8.195 1.00 55.91 104 LYS A N 1
ATOM 788 C CA . LYS A 1 104 ? 7.459 4.839 7.536 1.00 55.91 104 LYS A CA 1
ATOM 789 C C . LYS A 1 104 ? 8.287 3.802 8.277 1.00 55.91 104 LYS A C 1
ATOM 791 O O . LYS A 1 104 ? 8.371 3.850 9.497 1.00 55.91 104 LYS A O 1
ATOM 796 N N . ASP A 1 105 ? 8.872 2.897 7.508 1.00 49.34 105 ASP A N 1
ATOM 797 C CA . ASP A 1 105 ? 9.989 2.052 7.917 1.00 49.34 105 ASP A CA 1
ATOM 798 C C . ASP A 1 105 ? 9.656 0.853 8.823 1.00 49.34 105 ASP A C 1
ATOM 800 O O . ASP A 1 105 ? 9.587 0.928 10.045 1.00 49.34 105 ASP A O 1
ATOM 804 N N . PHE A 1 106 ? 9.575 -0.318 8.184 1.00 43.19 106 PHE A N 1
ATOM 805 C CA . PHE A 1 106 ? 9.914 -1.597 8.806 1.00 43.19 106 PHE A CA 1
ATOM 806 C C . PHE A 1 106 ? 11.128 -2.153 8.051 1.00 43.19 106 PHE A C 1
ATOM 808 O O . PHE A 1 106 ? 10.991 -2.835 7.035 1.00 43.19 106 PHE A O 1
ATOM 815 N N . VAL A 1 107 ? 12.334 -1.775 8.482 1.00 36.88 107 VAL A N 1
ATOM 816 C CA . VAL A 1 107 ? 13.584 -2.265 7.884 1.00 36.88 107 VAL A CA 1
ATOM 817 C C . VAL A 1 107 ? 13.905 -3.622 8.501 1.00 36.88 107 VAL A C 1
ATOM 819 O O . VAL A 1 107 ? 14.427 -3.702 9.610 1.00 36.88 107 VAL A O 1
ATOM 822 N N . LEU A 1 108 ? 13.612 -4.702 7.776 1.00 35.53 108 LEU A N 1
ATOM 823 C CA . LEU A 1 108 ? 14.213 -5.997 8.075 1.00 35.53 108 LEU A CA 1
ATOM 824 C C . LEU A 1 108 ? 15.639 -6.002 7.527 1.00 35.53 108 LEU A C 1
ATOM 826 O O . LEU A 1 108 ? 15.865 -6.165 6.329 1.00 35.53 108 LEU A O 1
ATOM 830 N N . SER A 1 109 ? 16.608 -5.792 8.416 1.00 32.16 109 SER A N 1
ATOM 831 C CA . SER A 1 109 ? 18.011 -6.055 8.108 1.00 32.16 109 SER A CA 1
ATOM 832 C C . SER A 1 109 ? 18.201 -7.567 8.010 1.00 32.16 109 SER A C 1
ATOM 834 O O . SER A 1 109 ? 18.278 -8.259 9.024 1.00 32.16 109 SER A O 1
ATOM 836 N N . TYR A 1 110 ? 18.231 -8.097 6.789 1.00 40.06 110 TYR A N 1
ATOM 837 C CA . TYR A 1 110 ? 18.668 -9.469 6.564 1.00 40.06 110 TYR A CA 1
ATOM 838 C C . TYR A 1 110 ? 20.199 -9.478 6.477 1.00 40.06 110 TYR A C 1
ATOM 840 O O . TYR A 1 110 ? 20.757 -8.800 5.605 1.00 40.06 110 TYR A O 1
ATOM 848 N N . PRO A 1 111 ? 20.917 -10.226 7.335 1.00 37.81 111 PRO A N 1
ATOM 849 C CA . PRO A 1 111 ? 22.336 -10.453 7.110 1.00 37.81 111 PRO A CA 1
ATOM 850 C C . PRO A 1 111 ? 22.499 -11.140 5.749 1.00 37.81 111 PRO A C 1
ATOM 852 O O . PRO A 1 111 ? 21.757 -12.068 5.427 1.00 37.81 111 PRO A O 1
ATOM 855 N N . LYS A 1 112 ? 23.454 -10.675 4.932 1.00 39.12 112 LYS A N 1
ATOM 856 C CA . LYS A 1 112 ? 23.781 -11.309 3.647 1.00 39.12 112 LYS A CA 1
ATOM 857 C C . LYS A 1 112 ? 23.986 -12.812 3.866 1.00 39.12 112 LYS A C 1
ATOM 859 O O . LYS A 1 112 ? 24.977 -13.209 4.480 1.00 39.12 112 LYS A O 1
ATOM 864 N N . MET A 1 113 ? 23.085 -13.642 3.342 1.00 38.28 113 MET A N 1
ATOM 865 C CA . MET A 1 113 ? 23.317 -15.080 3.248 1.00 38.28 113 MET A CA 1
ATOM 866 C C . MET A 1 113 ? 24.499 -15.306 2.306 1.00 38.28 113 MET A C 1
ATOM 868 O O . MET A 1 113 ? 24.418 -15.038 1.108 1.00 38.28 113 MET A O 1
ATOM 872 N N . LYS A 1 114 ? 25.621 -15.779 2.854 1.00 44.81 114 LYS A N 1
ATOM 873 C CA . LYS A 1 114 ? 26.713 -16.329 2.052 1.00 44.81 114 LYS A CA 1
ATOM 874 C C . LYS A 1 114 ? 26.302 -17.733 1.628 1.00 44.81 114 LYS A C 1
ATOM 876 O O . LYS A 1 114 ? 26.352 -18.659 2.437 1.00 44.81 114 LYS A O 1
ATOM 881 N N . PHE A 1 115 ? 25.896 -17.889 0.375 1.00 49.12 115 PHE A N 1
ATOM 882 C CA . PHE A 1 115 ? 25.791 -19.211 -0.226 1.00 49.12 115 PHE A CA 1
ATOM 883 C C . PHE A 1 115 ? 27.208 -19.779 -0.351 1.00 49.12 115 PHE A C 1
ATOM 885 O O . PHE A 1 115 ? 28.026 -19.248 -1.098 1.00 49.12 115 PHE A O 1
ATOM 892 N N . HIS A 1 116 ? 27.516 -20.820 0.422 1.00 48.53 116 HIS A N 1
ATOM 893 C CA . HIS A 1 116 ? 28.677 -21.657 0.144 1.00 48.53 116 HIS A CA 1
ATOM 894 C C . HIS A 1 116 ? 28.248 -22.629 -0.953 1.00 48.53 116 HIS A C 1
ATOM 896 O O . HIS A 1 116 ? 27.374 -23.466 -0.736 1.00 48.53 116 HIS A O 1
ATOM 902 N N . SER A 1 117 ? 28.803 -22.472 -2.152 1.00 44.88 117 SER A N 1
ATOM 903 C CA . SER A 1 117 ? 28.574 -23.388 -3.264 1.00 44.88 117 SER A CA 1
ATOM 904 C C . SER A 1 117 ? 29.306 -24.704 -3.000 1.00 44.88 117 SER A C 1
ATOM 906 O O . SER A 1 117 ? 30.459 -24.867 -3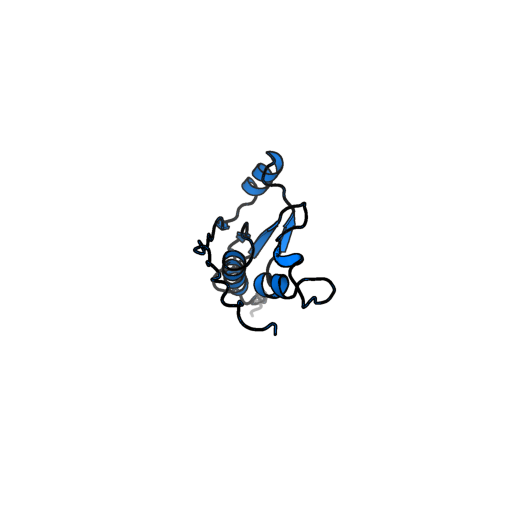.384 1.00 44.88 117 SER A O 1
ATOM 908 N N . SER A 1 118 ? 28.650 -25.661 -2.347 1.00 50.84 118 SER A N 1
ATOM 909 C CA . SER A 1 118 ? 29.073 -27.063 -2.379 1.00 50.84 118 SER A CA 1
ATOM 910 C C . SER A 1 118 ? 28.398 -27.760 -3.564 1.00 50.84 118 SER A C 1
ATOM 912 O O . SER A 1 118 ? 27.492 -28.569 -3.384 1.00 50.84 118 SER A O 1
ATOM 914 N N . LEU A 1 119 ? 28.793 -27.398 -4.784 1.00 51.78 119 LEU A N 1
ATOM 915 C CA . LEU A 1 119 ? 28.458 -28.142 -6.002 1.00 51.78 119 LEU A CA 1
ATOM 916 C C . LEU A 1 119 ? 29.713 -28.261 -6.871 1.00 51.78 119 LEU A C 1
ATOM 918 O O . LEU A 1 119 ? 29.749 -27.787 -7.996 1.00 51.78 119 LEU A O 1
ATOM 922 N N . ASP A 1 120 ? 30.734 -28.906 -6.311 1.00 47.06 120 ASP A N 1
ATOM 923 C CA . ASP A 1 120 ? 31.938 -29.357 -7.016 1.00 47.06 120 ASP A CA 1
ATOM 924 C C . ASP A 1 120 ? 32.068 -30.881 -6.855 1.00 47.06 120 ASP A C 1
ATOM 926 O O . ASP A 1 120 ? 33.077 -31.394 -6.389 1.00 47.06 120 ASP A O 1
ATOM 930 N N . THR A 1 121 ? 31.012 -31.656 -7.143 1.00 47.25 121 THR A N 1
ATOM 931 C CA . THR A 1 121 ? 31.140 -33.125 -7.283 1.00 47.25 121 THR A CA 1
ATOM 932 C C . THR A 1 121 ? 29.973 -33.754 -8.052 1.00 47.25 121 THR A C 1
ATOM 934 O O . THR A 1 121 ? 29.219 -34.531 -7.480 1.00 47.25 121 THR A O 1
ATOM 937 N N . ALA A 1 122 ? 29.786 -33.448 -9.342 1.00 44.34 122 ALA A N 1
ATOM 938 C CA . ALA A 1 122 ? 28.989 -34.320 -10.224 1.00 44.34 122 ALA A CA 1
ATOM 939 C C . ALA A 1 122 ? 29.125 -33.981 -11.720 1.00 44.34 122 ALA A C 1
ATOM 941 O O . ALA A 1 122 ? 28.117 -33.759 -12.378 1.00 44.34 122 ALA A O 1
ATOM 942 N N . GLN A 1 123 ? 30.334 -33.986 -12.285 1.00 39.84 123 GLN A N 1
ATOM 943 C CA . GLN A 1 123 ? 30.502 -34.299 -13.712 1.00 39.84 123 GLN A CA 1
ATOM 944 C C . GLN A 1 123 ? 31.736 -35.196 -13.874 1.00 39.84 123 GLN A C 1
ATOM 946 O O . GLN A 1 123 ? 32.872 -34.752 -13.730 1.00 39.84 123 GLN A O 1
ATOM 951 N N . LYS A 1 124 ? 31.457 -36.491 -14.057 1.00 39.69 124 LYS A N 1
ATOM 952 C CA . LYS A 1 124 ? 32.326 -37.450 -14.745 1.00 39.69 124 LYS A CA 1
ATOM 953 C C . LYS A 1 124 ? 32.158 -37.255 -16.245 1.00 39.69 124 LYS A C 1
ATOM 955 O O . LYS A 1 124 ? 31.019 -36.915 -16.637 1.00 39.69 124 LYS A O 1
#

Radius of gyration: 21.44 Å; chains: 1; bounding box: 81×56×37 Å

pLDDT: mean 78.27, std 22.1, range [30.3, 96.12]